Protein AF-A0A7K9JL26-F1 (afdb_monomer)

pLDDT: mean 97.11, std 4.38, range [65.19, 98.88]

Nearest PDB structures (foldseek):
  6v3f-assembly1_A  TM=9.605E-01  e=1.003E-07  Rattus norvegicus
  6v3h-assembly1_A  TM=9.953E-01  e=4.883E-07  Rattus norvegicus
  3qnt-assembly1_A  TM=9.754E-01  e=6.790E-07  Homo sapiens
  5jnx-assembly1_A  TM=9.415E-01  e=4.051E-05  Homo sapiens
  6w5v-assembly1_A  TM=9.073E-01  e=9.546E-05  Homo sapiens

Sequence (75 aa):
AGDAVLEYRLFYRRCYAEAAFASCRDVRLPATGGYAIATMCGRYGAELCTAQRWLDFQGDKNNGLAPLQIEFLLL

Mean predicted aligned error: 2.72 Å

Radius of gyration: 13.85 Å; Cα contacts (8 Å, |Δi|>4): 105; chains: 1; bounding box: 37×20×40 Å

Secondary structure (DSSP, 8-state):
-PPP--EEEEEE-HHHHHHHHHHHTT-B-TTTSSBGGGGGSGGGTTTT--HHHHHHHHH-GGGSS-SSEEEEEE-

Foldseek 3Di:
DDDDDQEDEDEDAQVVLQVVCVVQLQDADPVPRARPLQVQQPPCGSPNDGSQSSVQSCQDCVVVPNVHHYHYHHD

Organism: NCBI:txid667154

Solvent-accessible surface area (backbone atoms only — not comparable to full-atom values): 4368 Å² total; per-residue (Å²): 134,81,89,82,87,66,64,52,76,45,83,42,52,35,70,57,48,44,51,56,37,63,76,45,54,78,42,64,36,86,92,75,70,44,47,49,40,27,81,46,19,64,97,42,28,57,88,65,46,43,46,64,50,30,47,44,43,62,14,31,42,86,73,78,75,26,93,42,39,38,48,72,44,73,89

InterPro domains:
  IPR032190 Niemann-Pick C1, N-terminal [PF16414] (3-73)

Structure (mmCIF, N/CA/C/O backbone):
data_AF-A0A7K9JL26-F1
#
_entry.id   AF-A0A7K9JL26-F1
#
loop_
_atom_site.group_PDB
_atom_site.id
_atom_site.type_symbol
_atom_site.label_atom_id
_atom_site.label_alt_id
_atom_site.label_comp_id
_atom_site.label_asym_id
_atom_site.label_entity_id
_atom_site.label_seq_id
_atom_site.pdbx_PDB_ins_code
_atom_site.Cartn_x
_atom_site.Cartn_y
_atom_site.Cartn_z
_atom_site.occupancy
_atom_site.B_iso_or_equiv
_atom_site.auth_seq_id
_atom_site.auth_comp_id
_atom_site.auth_asym_id
_atom_site.auth_atom_id
_atom_site.pdbx_PDB_model_num
ATOM 1 N N . ALA A 1 1 ? 26.287 -11.714 -19.538 1.00 65.19 1 ALA A N 1
ATOM 2 C CA . ALA A 1 1 ? 25.491 -11.251 -18.385 1.00 65.19 1 ALA A CA 1
ATOM 3 C C . ALA A 1 1 ? 24.162 -10.757 -18.937 1.00 65.19 1 ALA A C 1
ATOM 5 O O . ALA A 1 1 ? 24.201 -10.108 -19.972 1.00 65.19 1 ALA A O 1
ATOM 6 N N . GLY A 1 2 ? 23.026 -11.161 -18.363 1.00 81.75 2 GLY A N 1
ATOM 7 C CA . GLY A 1 2 ? 21.709 -10.697 -18.822 1.00 81.75 2 GLY A CA 1
ATOM 8 C C . GLY A 1 2 ? 21.397 -9.287 -18.319 1.00 81.75 2 G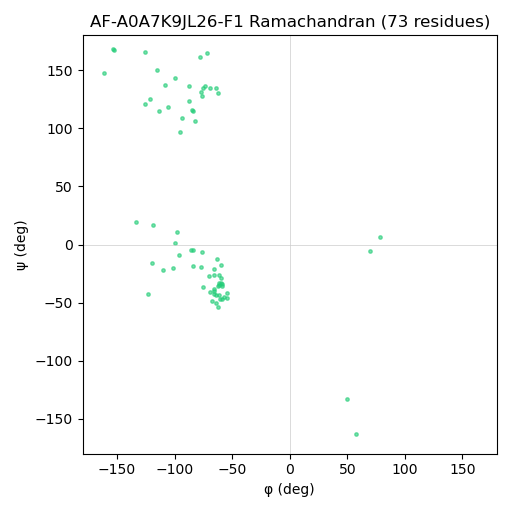LY A C 1
ATOM 9 O O . GLY A 1 2 ? 22.022 -8.833 -17.359 1.00 81.75 2 GLY A O 1
ATOM 10 N N . ASP A 1 3 ? 20.439 -8.619 -18.956 1.00 91.62 3 ASP A N 1
ATOM 11 C CA . ASP A 1 3 ? 19.971 -7.296 -18.539 1.00 91.62 3 ASP A CA 1
ATOM 12 C C . ASP A 1 3 ? 19.208 -7.378 -17.208 1.00 91.62 3 ASP A C 1
ATOM 14 O O . ASP A 1 3 ? 18.372 -8.263 -17.003 1.00 91.62 3 ASP A O 1
ATOM 18 N N . ALA A 1 4 ? 19.504 -6.459 -16.286 1.00 93.94 4 ALA A N 1
ATOM 19 C CA . ALA A 1 4 ? 18.868 -6.408 -14.973 1.00 93.94 4 ALA A CA 1
ATOM 20 C C . ALA A 1 4 ? 17.571 -5.586 -15.009 1.00 93.94 4 ALA A C 1
ATOM 22 O O . ALA A 1 4 ? 17.536 -4.481 -15.551 1.00 93.94 4 ALA A O 1
ATOM 23 N N . VAL A 1 5 ? 16.515 -6.095 -14.368 1.00 96.25 5 VAL A N 1
ATOM 24 C CA . VAL A 1 5 ? 15.260 -5.356 -14.166 1.00 96.25 5 VAL A CA 1
ATOM 25 C C . VAL A 1 5 ? 15.394 -4.486 -12.919 1.00 96.25 5 VAL A C 1
ATOM 27 O O . VAL A 1 5 ? 15.539 -5.005 -11.815 1.00 96.25 5 VAL A O 1
ATOM 30 N N . LEU A 1 6 ? 15.347 -3.166 -13.101 1.00 96.19 6 LEU A N 1
ATOM 31 C CA . LEU A 1 6 ? 15.515 -2.188 -12.016 1.00 96.19 6 LEU A CA 1
ATOM 32 C C . LEU A 1 6 ? 14.190 -1.592 -11.517 1.00 96.19 6 LEU A C 1
ATOM 34 O O . LEU A 1 6 ? 14.141 -1.043 -10.418 1.00 96.19 6 LEU A O 1
ATOM 38 N N . GLU A 1 7 ? 13.133 -1.672 -12.325 1.00 98.25 7 GLU A N 1
ATOM 39 C CA . GLU A 1 7 ? 11.802 -1.142 -12.028 1.00 98.25 7 GLU A CA 1
ATOM 40 C C . GLU A 1 7 ? 10.760 -1.796 -1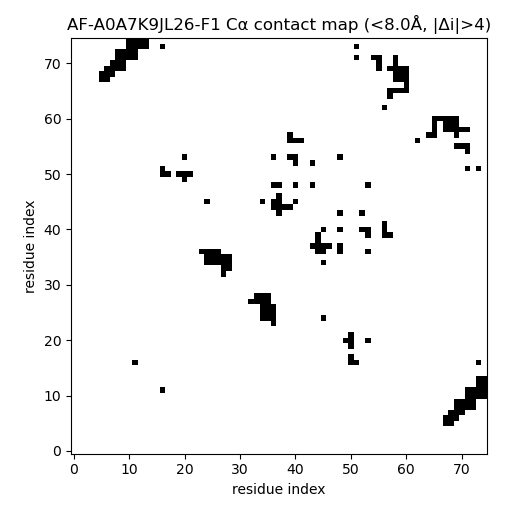2.940 1.00 98.25 7 GLU A C 1
ATOM 42 O O . GLU A 1 7 ? 11.063 -2.138 -14.087 1.00 98.25 7 GLU A O 1
ATOM 47 N N . TYR A 1 8 ? 9.534 -1.971 -12.445 1.00 98.44 8 TYR A N 1
ATOM 48 C CA . TYR A 1 8 ? 8.407 -2.419 -13.260 1.00 98.44 8 TYR A CA 1
ATOM 49 C C . TYR A 1 8 ? 7.059 -1.950 -12.700 1.00 98.44 8 TYR A C 1
ATOM 51 O O . TYR A 1 8 ? 6.950 -1.487 -11.565 1.00 98.44 8 TYR A O 1
ATOM 59 N N . ARG A 1 9 ? 6.011 -2.107 -13.516 1.00 98.69 9 ARG A N 1
ATOM 60 C CA . ARG A 1 9 ? 4.623 -1.811 -13.141 1.00 98.69 9 ARG A CA 1
ATOM 61 C C . ARG A 1 9 ? 3.835 -3.096 -12.965 1.00 98.69 9 ARG A C 1
ATOM 63 O O . ARG A 1 9 ? 3.945 -4.002 -13.794 1.00 98.69 9 ARG A O 1
ATOM 70 N N . LEU A 1 10 ? 3.022 -3.157 -11.919 1.00 98.50 10 LEU A N 1
ATOM 71 C CA . LEU A 1 10 ? 2.175 -4.299 -11.610 1.00 98.50 10 LEU A CA 1
ATOM 72 C C . LEU A 1 10 ? 0.710 -3.873 -11.564 1.00 98.50 10 LEU A C 1
ATOM 74 O O . LEU A 1 10 ? 0.332 -2.964 -10.830 1.00 98.50 10 LEU A O 1
ATOM 78 N N . PHE A 1 11 ? -0.123 -4.555 -12.343 1.00 98.69 11 PHE A N 1
ATOM 79 C CA . PHE A 1 11 ? -1.534 -4.220 -12.496 1.00 98.69 11 PHE A CA 1
ATOM 80 C C . PHE A 1 11 ? -2.383 -5.232 -11.734 1.00 98.69 11 PHE A C 1
ATOM 82 O O . PHE A 1 11 ? -2.384 -6.421 -12.058 1.00 98.69 11 PHE A O 1
ATOM 89 N N . TYR A 1 12 ? -3.134 -4.759 -10.745 1.00 98.75 12 TYR A N 1
ATOM 90 C CA . TYR A 1 12 ? -4.095 -5.573 -10.011 1.00 98.75 12 TYR A CA 1
ATOM 91 C C . TYR A 1 12 ? -5.511 -5.076 -10.242 1.00 98.75 12 TYR A C 1
ATOM 93 O O . TYR A 1 12 ? -5.752 -3.884 -10.407 1.00 98.75 12 TYR A O 1
ATOM 101 N N . ARG A 1 13 ? -6.473 -6.001 -10.174 1.00 98.75 13 ARG A N 1
ATOM 102 C CA . ARG A 1 13 ? -7.872 -5.618 -9.976 1.00 98.75 13 ARG A CA 1
ATOM 103 C C . ARG A 1 13 ? -8.001 -4.960 -8.607 1.00 98.75 13 ARG A C 1
ATOM 105 O O . ARG A 1 13 ? -7.524 -5.517 -7.616 1.00 98.75 13 ARG A O 1
ATOM 112 N N . ARG A 1 14 ? -8.703 -3.834 -8.528 1.00 98.75 14 ARG A N 1
ATOM 113 C CA . ARG A 1 14 ? -8.913 -3.095 -7.279 1.00 98.75 14 ARG A CA 1
ATOM 114 C C . ARG A 1 14 ? -9.501 -3.963 -6.173 1.00 98.75 14 ARG A C 1
ATOM 116 O O . ARG A 1 14 ? -8.965 -3.978 -5.071 1.00 98.75 14 ARG A O 1
ATOM 123 N N . CYS A 1 15 ? -10.524 -4.757 -6.488 1.00 98.62 15 CYS A N 1
ATOM 124 C CA . CYS A 1 15 ? -11.172 -5.633 -5.510 1.00 98.62 15 CYS A CA 1
ATOM 125 C C . CYS A 1 15 ? -10.212 -6.662 -4.891 1.00 98.62 15 CYS A C 1
ATOM 127 O O . CYS A 1 15 ? -10.345 -6.986 -3.715 1.00 98.62 15 CYS A O 1
ATOM 129 N N . TYR A 1 16 ? -9.225 -7.146 -5.652 1.00 98.75 16 TYR A N 1
ATOM 130 C CA . TYR A 1 16 ? -8.215 -8.071 -5.140 1.00 98.75 16 TYR A CA 1
ATOM 131 C C . TYR A 1 16 ? -7.302 -7.379 -4.123 1.00 98.75 16 TYR A C 1
ATOM 133 O O . TYR A 1 16 ? -7.110 -7.884 -3.019 1.00 98.75 16 TYR A O 1
ATOM 141 N N . ALA A 1 17 ? -6.780 -6.199 -4.467 1.00 98.81 17 ALA A N 1
ATOM 142 C CA . ALA A 1 17 ? -5.905 -5.444 -3.576 1.00 98.81 17 ALA A CA 1
ATOM 143 C C . ALA A 1 17 ? -6.635 -4.959 -2.313 1.00 98.81 17 ALA A C 1
ATOM 145 O O . ALA A 1 17 ? -6.082 -5.030 -1.217 1.00 98.81 17 ALA A O 1
ATOM 146 N N . GLU A 1 18 ? -7.885 -4.513 -2.447 1.00 98.81 18 GLU A N 1
ATOM 147 C CA . GLU A 1 18 ? -8.716 -4.102 -1.314 1.00 98.81 18 GLU A CA 1
ATOM 148 C C . GLU A 1 18 ? -9.046 -5.272 -0.387 1.00 98.81 18 GLU A C 1
ATOM 150 O O . GLU A 1 18 ? -8.938 -5.121 0.828 1.00 9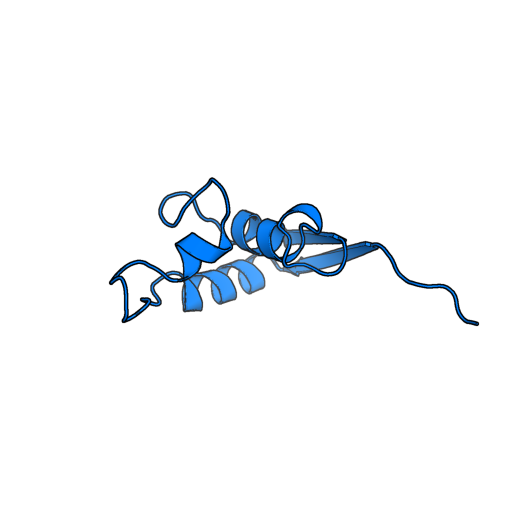8.81 18 GLU A O 1
ATOM 155 N N . ALA A 1 19 ? -9.382 -6.447 -0.931 1.00 98.88 19 ALA A N 1
ATOM 156 C CA . ALA A 1 19 ? -9.629 -7.640 -0.125 1.00 98.88 19 ALA A CA 1
ATOM 157 C C . ALA A 1 19 ? -8.363 -8.101 0.616 1.00 98.88 19 ALA A C 1
ATOM 159 O O . ALA A 1 19 ? -8.420 -8.391 1.813 1.00 98.88 19 ALA A O 1
ATOM 160 N N . ALA A 1 20 ? -7.210 -8.110 -0.063 1.00 98.75 20 ALA A N 1
ATOM 161 C CA . ALA A 1 20 ? -5.930 -8.438 0.560 1.00 98.75 20 ALA A CA 1
ATOM 162 C C . ALA A 1 20 ? -5.590 -7.455 1.692 1.00 98.75 20 ALA A C 1
ATOM 164 O O . ALA A 1 20 ? -5.290 -7.878 2.808 1.00 98.75 20 ALA A O 1
ATOM 165 N N . PHE A 1 21 ? -5.726 -6.149 1.453 1.00 98.81 21 PHE A N 1
ATOM 166 C CA . PHE A 1 21 ? -5.537 -5.128 2.483 1.00 98.81 21 PHE A CA 1
ATOM 167 C C . PHE A 1 21 ? -6.499 -5.316 3.667 1.00 98.81 21 PHE A C 1
ATOM 169 O O . PHE A 1 21 ? -6.070 -5.308 4.821 1.00 98.81 21 PHE A O 1
ATOM 176 N N . ALA A 1 22 ? -7.790 -5.533 3.397 1.00 98.75 22 ALA A N 1
ATOM 177 C CA . ALA A 1 22 ? -8.810 -5.717 4.425 1.00 98.75 22 ALA A CA 1
ATOM 178 C C . ALA A 1 22 ? -8.540 -6.941 5.312 1.00 98.75 22 ALA A C 1
ATOM 180 O O . ALA A 1 22 ? -8.768 -6.871 6.515 1.00 98.75 22 ALA A O 1
ATOM 181 N N . SER A 1 23 ? -7.988 -8.026 4.761 1.00 98.69 23 SER A N 1
ATOM 182 C CA . SER A 1 23 ? -7.602 -9.195 5.563 1.00 98.69 23 SER A CA 1
ATOM 183 C C . SER A 1 23 ? -6.458 -8.928 6.553 1.00 98.69 23 SER A C 1
ATOM 185 O O . SER A 1 23 ? -6.324 -9.650 7.538 1.00 98.69 23 SER A O 1
ATOM 187 N N . CYS A 1 24 ? -5.659 -7.879 6.327 1.00 98.38 24 CYS A N 1
ATOM 18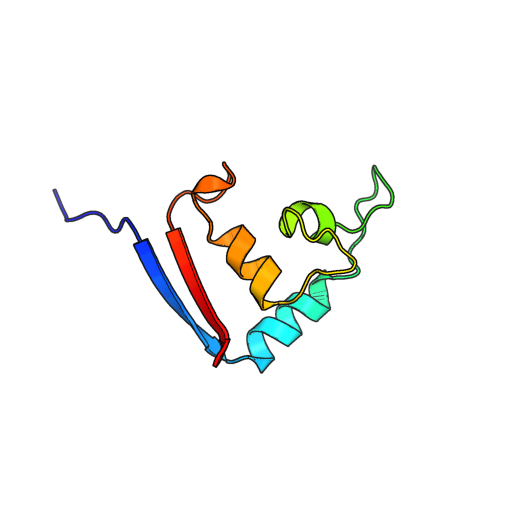8 C CA . CYS A 1 24 ? -4.456 -7.578 7.107 1.00 98.38 24 CYS A CA 1
ATOM 189 C C . CYS A 1 24 ? -4.580 -6.327 7.991 1.00 98.38 24 CYS A C 1
ATOM 191 O O . CYS A 1 24 ? -3.823 -6.188 8.953 1.00 98.38 24 CYS A O 1
ATOM 193 N N . ARG A 1 25 ? -5.495 -5.397 7.678 1.00 98.19 25 ARG A N 1
ATOM 194 C CA . ARG A 1 25 ? -5.535 -4.053 8.293 1.00 98.19 25 ARG A CA 1
ATOM 195 C C . ARG A 1 25 ? -5.705 -4.055 9.816 1.00 98.19 25 ARG A C 1
ATOM 197 O O . ARG A 1 25 ? -5.194 -3.151 10.471 1.00 98.19 25 ARG A O 1
ATOM 204 N N . ASP A 1 26 ? -6.363 -5.076 10.366 1.00 97.94 26 ASP A N 1
ATOM 205 C CA . ASP A 1 26 ? -6.669 -5.168 11.799 1.00 97.94 26 ASP A CA 1
ATOM 206 C C . ASP A 1 26 ? -5.695 -6.069 12.578 1.00 97.94 26 ASP 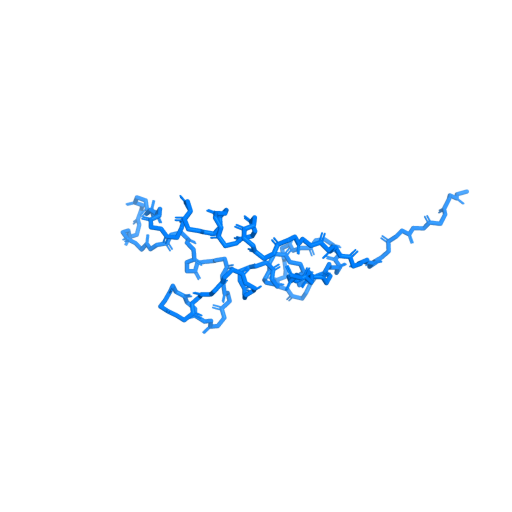A C 1
ATOM 208 O O . ASP A 1 26 ? -5.819 -6.216 13.797 1.00 97.94 26 ASP A O 1
ATOM 212 N N . VAL A 1 27 ? -4.688 -6.643 11.907 1.00 98.44 27 VAL A N 1
ATOM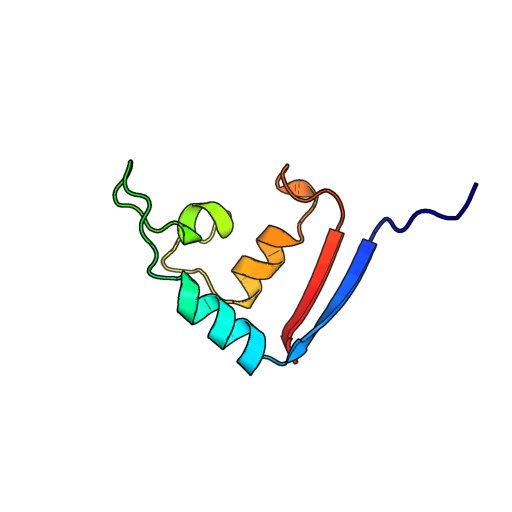 213 C CA . VAL A 1 27 ? -3.652 -7.455 12.560 1.00 98.44 27 VAL A CA 1
ATOM 214 C C . VAL A 1 27 ? -2.864 -6.596 13.551 1.00 98.44 27 VAL A C 1
ATOM 216 O O . VAL A 1 27 ? -2.382 -5.507 13.227 1.00 98.44 27 VAL A O 1
ATOM 219 N N . ARG A 1 28 ? -2.709 -7.106 14.776 1.00 97.88 28 ARG A N 1
ATOM 220 C CA . ARG A 1 28 ? -2.004 -6.436 15.876 1.00 97.88 28 ARG A CA 1
ATOM 221 C C . ARG A 1 28 ? -0.583 -6.960 16.032 1.00 97.88 28 ARG A C 1
ATOM 223 O O . ARG A 1 28 ? -0.346 -8.158 15.918 1.00 97.88 28 ARG A O 1
ATOM 230 N N . LEU A 1 29 ? 0.343 -6.064 16.363 1.00 96.19 29 LEU A N 1
ATOM 231 C CA . LEU A 1 29 ? 1.678 -6.419 16.836 1.00 96.19 29 LEU A CA 1
ATOM 232 C C . LEU A 1 29 ? 1.616 -6.682 18.349 1.00 96.19 29 LEU A C 1
ATOM 234 O O . LEU A 1 29 ? 1.374 -5.735 19.103 1.00 96.19 29 LEU A O 1
ATOM 238 N N . PRO A 1 30 ? 1.864 -7.918 18.826 1.00 94.44 30 PRO A N 1
ATOM 239 C CA . PRO A 1 30 ? 1.717 -8.242 20.247 1.00 94.44 30 PRO A CA 1
ATOM 240 C C . PRO A 1 30 ? 2.599 -7.391 21.168 1.00 94.44 30 PRO A C 1
ATOM 242 O O . PRO A 1 30 ? 2.183 -7.037 22.264 1.00 94.44 30 PRO A O 1
ATOM 245 N N . ALA A 1 31 ? 3.799 -7.024 20.709 1.00 94.81 31 ALA A N 1
ATOM 246 C CA . ALA A 1 31 ? 4.772 -6.287 21.511 1.00 94.81 31 ALA A CA 1
ATOM 247 C C . ALA A 1 31 ? 4.380 -4.824 21.791 1.00 94.81 31 ALA A C 1
ATOM 249 O O . ALA A 1 31 ? 4.819 -4.264 22.791 1.00 94.81 31 ALA A O 1
ATOM 250 N N . THR A 1 32 ? 3.586 -4.192 20.920 1.00 93.88 32 THR A N 1
ATOM 251 C CA . THR A 1 32 ? 3.245 -2.759 21.031 1.00 93.88 32 THR A CA 1
ATOM 252 C C . THR A 1 32 ? 1.749 -2.502 21.186 1.00 93.88 32 THR A C 1
ATOM 254 O O . THR A 1 32 ? 1.353 -1.387 21.513 1.00 93.88 32 THR A O 1
ATOM 257 N N . GLY A 1 33 ? 0.900 -3.492 20.890 1.00 94.31 33 GLY A N 1
ATOM 258 C CA . GLY A 1 33 ? -0.553 -3.324 20.788 1.00 94.31 33 GLY A CA 1
ATOM 259 C C . GLY A 1 33 ? -1.007 -2.504 19.570 1.00 94.31 33 GLY A C 1
ATOM 260 O O . GLY A 1 33 ? -2.208 -2.407 19.302 1.00 94.31 33 GLY A O 1
ATOM 261 N N . GLY A 1 34 ? -0.075 -1.932 18.801 1.00 96.44 34 GLY A N 1
ATOM 262 C CA . GLY A 1 34 ? -0.353 -1.198 17.571 1.00 96.44 34 GLY A CA 1
ATOM 263 C C . GLY A 1 34 ? -0.772 -2.115 16.420 1.00 96.44 34 GLY A C 1
ATOM 264 O O . GLY A 1 34 ? -0.588 -3.333 16.464 1.00 96.44 34 GLY A O 1
ATOM 265 N N . TYR A 1 35 ? -1.341 -1.529 15.368 1.00 98.12 35 TYR A N 1
ATOM 266 C CA . TYR A 1 35 ? -1.636 -2.260 14.136 1.00 98.12 35 TYR A CA 1
ATOM 267 C C . TYR A 1 35 ? -0.358 -2.500 13.335 1.00 98.12 35 TYR A C 1
ATOM 269 O O . TYR A 1 35 ? 0.412 -1.566 13.110 1.00 98.12 35 TYR A O 1
ATOM 277 N N . ALA A 1 36 ? -0.168 -3.724 12.840 1.00 97.88 36 ALA A N 1
ATOM 278 C CA . ALA A 1 36 ? 0.966 -4.066 11.983 1.00 97.88 36 ALA A CA 1
ATOM 279 C C . ALA A 1 36 ? 0.991 -3.206 10.710 1.00 97.88 36 ALA A C 1
ATOM 281 O O . ALA A 1 36 ? 2.049 -2.771 10.267 1.00 97.88 36 ALA A O 1
ATOM 282 N N . ILE A 1 37 ? -0.180 -2.873 10.159 1.00 98.12 37 ILE A N 1
ATOM 283 C CA . ILE A 1 37 ? -0.281 -2.049 8.951 1.00 98.12 37 ILE A CA 1
ATOM 284 C C . ILE A 1 37 ? 0.321 -0.645 9.129 1.00 98.12 37 ILE A C 1
ATOM 286 O O . ILE A 1 37 ? 0.802 -0.064 8.160 1.00 98.12 37 ILE A O 1
ATOM 290 N N . ALA A 1 38 ? 0.373 -0.115 10.360 1.00 97.44 38 ALA A N 1
ATOM 291 C CA . ALA A 1 38 ? 0.955 1.199 10.635 1.00 97.44 38 ALA A CA 1
ATOM 292 C C . ALA A 1 38 ? 2.444 1.263 10.270 1.00 97.44 38 ALA A C 1
ATOM 294 O O . ALA A 1 38 ? 2.920 2.306 9.829 1.00 97.44 38 ALA A O 1
ATOM 295 N N . THR A 1 39 ? 3.172 0.153 10.424 1.00 96.56 39 THR A N 1
ATOM 296 C CA . THR A 1 39 ? 4.607 0.074 10.111 1.00 96.56 39 THR A CA 1
ATOM 297 C C . THR A 1 39 ? 4.873 -0.203 8.632 1.00 96.56 39 THR A C 1
ATOM 299 O O . THR A 1 39 ? 6.024 -0.218 8.215 1.00 96.56 39 THR A O 1
ATOM 302 N N . MET A 1 40 ? 3.820 -0.435 7.844 1.00 97.75 40 MET A N 1
ATOM 303 C CA . MET A 1 40 ? 3.883 -0.777 6.421 1.00 97.75 40 MET A CA 1
ATOM 304 C C . MET A 1 40 ? 3.170 0.261 5.543 1.00 97.75 40 MET A C 1
ATOM 306 O O . MET A 1 40 ? 2.816 -0.034 4.408 1.00 97.75 40 MET A O 1
ATOM 310 N N . CYS A 1 41 ? 2.892 1.459 6.066 1.00 98.12 41 CYS A N 1
ATOM 311 C CA . CYS A 1 41 ? 2.120 2.486 5.354 1.00 98.12 41 CYS A CA 1
ATOM 312 C C . CYS A 1 41 ? 2.758 3.883 5.425 1.00 98.12 41 CYS A C 1
ATOM 314 O O . CYS A 1 41 ? 2.098 4.905 5.215 1.00 98.12 41 CYS A O 1
ATOM 316 N N . GLY A 1 42 ? 4.055 3.938 5.745 1.00 96.31 42 GLY A N 1
ATOM 317 C CA . GLY A 1 42 ? 4.842 5.167 5.820 1.00 96.31 42 GLY A CA 1
ATOM 318 C C . GLY A 1 42 ? 4.177 6.265 6.655 1.00 96.31 42 GLY A C 1
ATOM 319 O O . GLY A 1 42 ? 3.660 6.031 7.746 1.00 96.31 42 GLY A O 1
ATOM 320 N N . ARG A 1 43 ? 4.155 7.487 6.111 1.00 96.69 43 ARG A N 1
ATOM 321 C CA . ARG A 1 43 ? 3.616 8.686 6.781 1.00 96.69 43 ARG A CA 1
ATOM 322 C C . ARG A 1 43 ? 2.115 8.645 7.093 1.00 96.69 43 ARG A C 1
ATOM 324 O O . ARG A 1 43 ? 1.634 9.533 7.788 1.00 96.69 43 ARG A O 1
ATOM 331 N N . TYR A 1 44 ? 1.365 7.696 6.533 1.00 97.94 44 TYR A N 1
ATOM 332 C CA . TYR A 1 44 ? -0.091 7.645 6.684 1.00 97.94 44 TYR A CA 1
ATOM 333 C C . TYR A 1 44 ? -0.531 6.949 7.979 1.00 97.94 44 TYR A C 1
ATOM 335 O O . TYR A 1 44 ? -1.667 7.141 8.416 1.00 97.94 44 TYR A O 1
ATOM 343 N N . GLY A 1 45 ? 0.353 6.165 8.608 1.00 97.19 45 GLY A N 1
ATOM 344 C CA . GLY A 1 45 ? -0.002 5.350 9.771 1.00 97.19 45 GLY A CA 1
ATOM 345 C C . GLY A 1 45 ? -1.153 4.384 9.466 1.00 97.19 45 GLY A C 1
ATOM 346 O O . GLY A 1 45 ? -1.461 4.128 8.307 1.00 97.19 45 GLY A O 1
ATOM 347 N N . ALA A 1 46 ? -1.800 3.831 10.496 1.00 97.69 46 ALA A N 1
ATOM 348 C CA . ALA A 1 46 ? -2.917 2.899 10.293 1.00 97.69 46 ALA A CA 1
ATOM 349 C C . ALA A 1 46 ? -4.219 3.591 9.858 1.00 97.69 46 ALA A C 1
ATOM 351 O O . ALA A 1 46 ? -4.962 3.041 9.051 1.00 97.69 46 ALA A O 1
ATOM 352 N N . GLU A 1 47 ? -4.500 4.783 10.387 1.00 97.19 47 GLU A N 1
ATOM 353 C CA . GLU A 1 47 ? -5.791 5.463 10.216 1.00 97.19 47 GLU A CA 1
ATOM 354 C C . GLU A 1 47 ? -6.024 5.938 8.779 1.00 97.19 47 GLU A C 1
ATOM 356 O O . GLU A 1 47 ? -7.114 5.775 8.237 1.00 97.19 47 GLU A O 1
ATOM 361 N N . LEU A 1 48 ? -4.983 6.477 8.138 1.00 98.38 48 LEU A N 1
ATOM 362 C CA . LEU A 1 48 ? -5.058 6.969 6.764 1.00 98.38 48 LEU A CA 1
ATOM 363 C C . LEU A 1 48 ? -4.523 5.947 5.752 1.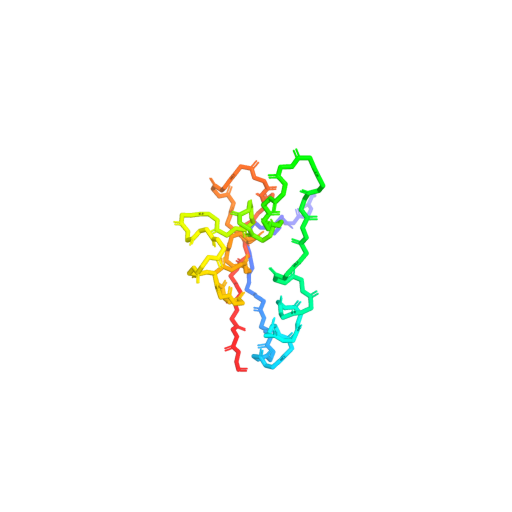00 98.38 48 LEU A C 1
ATOM 365 O O . LEU A 1 48 ? -4.323 6.294 4.583 1.00 98.38 48 LEU A O 1
ATOM 369 N N . CYS A 1 49 ? -4.272 4.703 6.165 1.00 98.56 49 CYS A N 1
ATOM 370 C CA . CYS A 1 49 ? -3.804 3.681 5.241 1.00 98.56 49 CYS A CA 1
ATOM 371 C C . CYS A 1 49 ? -4.928 3.209 4.314 1.00 98.56 49 CYS A C 1
ATOM 373 O O . CYS A 1 49 ? -6.051 2.945 4.743 1.00 98.56 49 CYS A O 1
ATOM 375 N N . THR A 1 50 ? -4.605 3.061 3.034 1.00 98.69 50 THR A N 1
ATOM 376 C CA . THR A 1 50 ? -5.473 2.458 2.016 1.00 98.69 50 THR A CA 1
ATOM 377 C C . THR A 1 50 ? -4.722 1.321 1.332 1.00 98.69 50 THR A C 1
ATOM 379 O O . THR A 1 50 ? -3.497 1.252 1.431 1.00 98.69 50 THR A O 1
ATOM 382 N N . ALA A 1 51 ? -5.425 0.460 0.588 1.00 98.81 51 ALA A N 1
ATOM 383 C CA . ALA A 1 51 ? -4.784 -0.607 -0.183 1.00 98.81 51 ALA A CA 1
ATOM 384 C C . ALA A 1 51 ? -3.698 -0.071 -1.136 1.00 98.81 51 ALA A C 1
ATOM 386 O O . ALA A 1 51 ? -2.612 -0.640 -1.198 1.00 98.81 51 ALA A O 1
ATOM 387 N N . GLN A 1 52 ? -3.963 1.058 -1.808 1.00 98.75 52 GLN A N 1
ATOM 388 C CA . GLN A 1 52 ? -2.983 1.726 -2.669 1.00 98.75 52 GLN A CA 1
ATOM 389 C C . GLN A 1 52 ? -1.763 2.192 -1.864 1.00 98.75 52 GLN A C 1
ATOM 391 O O . GLN A 1 52 ? -0.656 1.788 -2.172 1.00 98.75 52 GLN A O 1
ATOM 396 N N . ARG A 1 53 ? -1.956 2.959 -0.781 1.00 98.75 53 ARG A N 1
ATOM 397 C CA . ARG A 1 53 ? -0.844 3.500 0.028 1.00 98.75 53 ARG A CA 1
ATOM 398 C C . ARG A 1 53 ? 0.014 2.411 0.671 1.00 98.75 53 ARG A C 1
ATOM 400 O O . ARG A 1 53 ? 1.221 2.583 0.808 1.00 98.75 53 ARG A O 1
ATOM 407 N N . TRP A 1 54 ? -0.613 1.310 1.075 1.00 98.81 54 TRP A N 1
ATOM 408 C CA . TRP A 1 54 ? 0.086 0.137 1.584 1.00 98.81 54 TRP A CA 1
ATOM 409 C C . TRP A 1 54 ? 0.960 -0.499 0.497 1.00 98.81 54 TRP A C 1
ATOM 411 O O . TRP A 1 54 ? 2.147 -0.704 0.721 1.00 98.81 54 TRP A O 1
ATOM 421 N N . LEU A 1 55 ? 0.412 -0.759 -0.695 1.00 98.81 55 LEU A N 1
ATOM 422 C CA . LEU A 1 55 ? 1.182 -1.325 -1.807 1.00 98.81 55 LEU A CA 1
ATOM 423 C C . LEU A 1 55 ? 2.270 -0.370 -2.319 1.00 98.81 55 LEU A C 1
ATOM 425 O O . LEU A 1 55 ? 3.377 -0.822 -2.594 1.00 98.81 55 LEU A O 1
ATOM 429 N N . ASP A 1 56 ? 1.997 0.935 -2.369 1.00 98.75 56 ASP A N 1
ATOM 430 C CA . ASP A 1 56 ? 2.983 1.964 -2.715 1.00 98.75 56 ASP A CA 1
ATOM 431 C C . ASP A 1 56 ? 4.177 1.905 -1.764 1.00 98.75 56 ASP A C 1
ATOM 433 O O . ASP A 1 56 ? 5.321 1.914 -2.207 1.00 98.75 56 ASP A O 1
ATOM 437 N N . PHE A 1 57 ? 3.923 1.777 -0.455 1.00 98.69 57 PHE A N 1
ATOM 438 C CA . PHE A 1 57 ? 4.994 1.615 0.520 1.00 98.69 57 PHE A CA 1
ATOM 439 C C . PHE A 1 57 ? 5.796 0.340 0.258 1.00 98.69 57 PHE A C 1
ATOM 441 O O . PHE A 1 57 ? 7.017 0.396 0.282 1.00 98.69 57 PHE A O 1
ATOM 448 N N . GLN A 1 58 ? 5.149 -0.790 -0.041 1.00 98.62 58 GLN A N 1
ATOM 449 C CA . GLN A 1 58 ? 5.852 -2.047 -0.336 1.00 98.62 58 GLN A CA 1
ATOM 450 C C . GLN A 1 58 ? 6.685 -1.987 -1.628 1.00 98.62 58 GLN A C 1
ATOM 452 O O . GLN A 1 58 ? 7.649 -2.739 -1.760 1.00 98.62 58 GLN A O 1
ATOM 457 N N . GLY A 1 59 ? 6.314 -1.122 -2.575 1.00 98.62 59 GLY A N 1
ATOM 458 C CA . GLY A 1 59 ? 7.006 -0.932 -3.850 1.00 98.62 59 GLY A CA 1
ATOM 459 C C . GLY A 1 59 ? 8.014 0.219 -3.885 1.00 98.62 59 GLY A C 1
ATOM 460 O O . GLY A 1 59 ? 8.738 0.336 -4.870 1.00 98.62 59 GLY A O 1
ATOM 461 N N . ASP A 1 60 ? 8.072 1.076 -2.863 1.00 98.50 60 ASP A N 1
ATOM 462 C CA . ASP A 1 60 ? 8.951 2.250 -2.841 1.00 98.50 60 ASP A CA 1
ATOM 463 C C . ASP A 1 60 ? 10.376 1.880 -2.421 1.00 98.50 60 ASP A C 1
ATOM 465 O O . ASP A 1 60 ? 10.661 1.691 -1.239 1.00 98.50 60 ASP A O 1
ATOM 469 N N . LYS A 1 61 ? 11.309 1.860 -3.379 1.00 98.19 61 LYS A N 1
ATOM 470 C CA . LYS A 1 61 ? 12.732 1.571 -3.117 1.00 98.19 61 LYS A CA 1
ATOM 471 C C . LYS A 1 61 ? 13.403 2.548 -2.145 1.00 98.19 61 L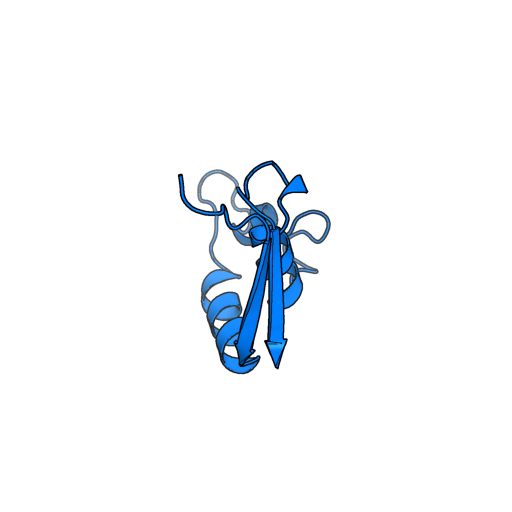YS A C 1
ATOM 473 O O . LYS A 1 61 ? 14.468 2.251 -1.611 1.00 98.19 61 LYS A O 1
ATOM 478 N N . ASN A 1 62 ? 12.813 3.721 -1.915 1.00 97.94 62 ASN A N 1
ATOM 479 C CA . ASN A 1 62 ? 13.374 4.736 -1.024 1.00 97.94 62 ASN A CA 1
ATOM 480 C C . ASN A 1 62 ? 12.984 4.522 0.445 1.00 97.94 62 ASN A C 1
ATOM 482 O O . ASN A 1 62 ? 13.490 5.229 1.316 1.00 97.94 62 ASN A O 1
ATOM 486 N N . ASN A 1 63 ? 12.125 3.544 0.750 1.00 97.25 63 ASN A N 1
ATOM 487 C CA . ASN A 1 63 ? 11.735 3.224 2.125 1.00 97.25 63 ASN A CA 1
ATOM 488 C C . ASN A 1 63 ? 12.820 2.451 2.913 1.00 97.25 63 ASN A C 1
ATOM 490 O O . ASN A 1 63 ? 12.651 2.214 4.109 1.00 97.25 63 ASN A O 1
ATOM 494 N N . GLY A 1 64 ? 13.915 2.041 2.255 1.00 96.88 64 GLY A N 1
ATOM 495 C CA . GLY A 1 64 ? 15.016 1.272 2.849 1.00 96.88 64 GLY A CA 1
ATOM 496 C C . GLY A 1 64 ? 14.749 -0.231 3.031 1.00 96.88 64 GLY A C 1
ATOM 497 O O . GLY A 1 64 ? 15.571 -0.921 3.628 1.00 96.88 64 GLY A O 1
ATOM 498 N N . LEU A 1 65 ? 13.620 -0.736 2.530 1.00 97.62 65 LEU A N 1
ATOM 499 C CA . LEU A 1 65 ? 13.158 -2.124 2.640 1.00 97.62 65 LEU A CA 1
ATOM 500 C C . LEU A 1 65 ? 12.915 -2.771 1.269 1.00 97.62 65 LEU A C 1
ATOM 502 O O . LEU A 1 65 ? 13.273 -3.932 1.071 1.00 97.62 65 LEU A O 1
ATOM 506 N N . ALA A 1 66 ? 12.302 -2.049 0.327 1.00 98.12 66 ALA A N 1
ATOM 507 C CA . ALA A 1 66 ? 12.014 -2.570 -1.004 1.00 98.12 66 ALA A CA 1
ATOM 508 C C . ALA A 1 66 ? 13.298 -2.594 -1.863 1.00 98.12 66 ALA A C 1
ATOM 510 O O . ALA A 1 66 ? 13.975 -1.572 -1.984 1.00 98.12 66 ALA A O 1
ATOM 511 N N . PRO A 1 67 ? 13.655 -3.733 -2.486 1.00 97.75 67 PRO A N 1
ATOM 512 C CA . PRO A 1 67 ? 14.921 -3.864 -3.214 1.00 97.75 67 PRO A CA 1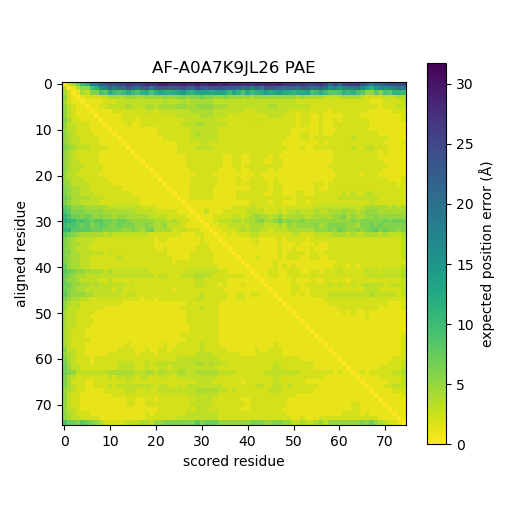
ATOM 513 C C . PRO A 1 67 ? 14.924 -3.199 -4.600 1.00 97.75 67 PRO A C 1
ATOM 515 O O . PRO A 1 67 ? 15.990 -2.953 -5.160 1.00 97.75 67 PRO A O 1
ATOM 518 N N . LEU A 1 68 ? 13.748 -2.926 -5.170 1.00 98.25 68 LEU A N 1
ATOM 519 C CA . LEU A 1 68 ? 13.571 -2.207 -6.430 1.00 98.25 68 LEU A CA 1
ATOM 520 C C . LEU A 1 68 ? 12.216 -1.498 -6.457 1.00 98.25 68 LEU A C 1
ATOM 522 O O . LEU A 1 68 ? 11.357 -1.778 -5.623 1.00 98.25 68 LEU A O 1
ATOM 526 N N . GLN A 1 69 ? 12.027 -0.599 -7.425 1.00 98.62 69 GLN A N 1
ATOM 527 C CA . GLN A 1 69 ? 10.774 0.136 -7.562 1.00 98.62 69 GLN A CA 1
ATOM 528 C C . GLN A 1 69 ? 9.692 -0.742 -8.200 1.00 98.62 69 GLN A C 1
ATOM 530 O O . GLN A 1 69 ? 9.909 -1.346 -9.254 1.00 98.62 69 GLN A O 1
ATOM 535 N N . ILE A 1 70 ? 8.515 -0.765 -7.579 1.00 98.81 70 ILE A N 1
ATOM 536 C CA . ILE A 1 70 ? 7.304 -1.368 -8.139 1.00 98.81 70 ILE A CA 1
ATOM 537 C C . ILE A 1 70 ? 6.201 -0.315 -8.122 1.00 98.81 70 ILE A C 1
ATOM 539 O O . ILE A 1 70 ? 5.846 0.200 -7.064 1.00 98.81 70 ILE A O 1
ATOM 543 N N . GLU A 1 71 ? 5.645 0.006 -9.285 1.00 98.75 71 GLU A N 1
ATOM 544 C CA . GLU A 1 71 ? 4.449 0.848 -9.379 1.00 98.75 71 GLU A CA 1
ATOM 545 C C . GLU A 1 71 ? 3.205 -0.048 -9.423 1.00 98.75 71 GLU A C 1
ATOM 547 O O . GLU A 1 71 ? 2.958 -0.746 -10.412 1.00 98.75 71 GLU A O 1
ATOM 552 N N . PHE A 1 72 ? 2.421 -0.053 -8.344 1.00 98.81 72 PHE A N 1
ATOM 553 C CA . PHE A 1 72 ? 1.168 -0.803 -8.281 1.00 98.81 72 PHE A CA 1
ATOM 554 C C . PHE A 1 72 ? 0.012 0.032 -8.832 1.00 98.81 72 PHE A C 1
ATOM 556 O O . PHE A 1 72 ? -0.293 1.107 -8.323 1.00 98.81 72 PHE A O 1
ATOM 563 N N . LEU A 1 73 ? -0.684 -0.495 -9.836 1.00 98.75 73 LEU A N 1
ATOM 564 C CA . LEU A 1 73 ? -1.841 0.145 -10.456 1.00 98.75 73 LEU A CA 1
ATOM 565 C C . LEU A 1 73 ? -3.102 -0.674 -10.161 1.00 98.75 73 LEU A C 1
ATOM 567 O O . LEU A 1 73 ? -3.228 -1.818 -10.605 1.00 98.75 73 LEU A O 1
ATOM 571 N N . LEU A 1 74 ? -4.028 -0.084 -9.397 1.00 98.50 74 LEU A N 1
ATOM 572 C CA . LEU A 1 74 ? -5.289 -0.712 -8.988 1.00 98.50 74 LEU A CA 1
ATOM 573 C C . LEU A 1 74 ? -6.442 -0.329 -9.927 1.00 98.50 74 LEU A C 1
ATOM 575 O O . LEU A 1 74 ? -7.083 0.721 -9.769 1.00 98.50 74 LEU A O 1
ATOM 579 N N . LEU A 1 75 ? -6.699 -1.215 -10.889 1.00 95.94 75 LEU A N 1
ATOM 580 C CA . LEU A 1 75 ? -7.698 -1.072 -11.952 1.00 95.94 75 LEU A CA 1
ATOM 581 C C . LEU A 1 75 ? -9.112 -1.414 -11.474 1.00 95.94 75 LEU A C 1
ATOM 583 O O . LEU A 1 75 ? -9.296 -2.505 -10.878 1.00 95.94 75 LEU A O 1
#